Protein AF-A0A6I3FT80-F1 (afdb_monomer_lite)

Secondary structure (DSSP, 8-state):
--HHHHHHHTTT-S----------TT--HHHHHHHHHTT-TT------BPTTSPBP--

Radius of gyration: 16.25 Å; chains: 1; bounding box: 40×28×31 Å

Sequence (58 aa):
MLLEEFRIHALTNNVIPVFRKVLADGETPLGIYKKLAKNQPGTFLLESAEHGGLWSRY

pLDDT: mean 90.61, std 12.56, range [57.28, 98.25]

Foldseek 3Di:
DDPVVVVVCVVPDPDDDDDDDDDDVVDDLVRVCCVPVVVDPPDDGDWDDDPPRDTDPD

Structure (mmCIF, N/CA/C/O backbone):
data_AF-A0A6I3FT80-F1
#
_entry.id   AF-A0A6I3FT80-F1
#
loop_
_atom_site.group_PDB
_atom_site.id
_atom_site.type_symbol
_atom_site.label_atom_id
_atom_site.label_alt_id
_atom_site.label_comp_id
_atom_site.label_asym_id
_atom_site.label_entity_id
_atom_site.label_seq_id
_atom_site.pdbx_PDB_ins_code
_atom_site.Cartn_x
_atom_site.Cartn_y
_atom_site.Cartn_z
_atom_site.occupancy
_atom_site.B_iso_or_equiv
_atom_site.auth_seq_id
_atom_site.auth_comp_id
_atom_site.auth_asym_id
_atom_site.auth_atom_id
_atom_site.pdbx_PDB_model_num
ATOM 1 N N . MET A 1 1 ? -13.568 -1.063 -2.671 1.00 91.62 1 MET A N 1
ATOM 2 C CA . MET A 1 1 ? -14.395 -1.169 -1.462 1.00 91.62 1 MET A CA 1
ATOM 3 C C . MET A 1 1 ? -15.293 0.048 -1.391 1.00 91.62 1 MET A C 1
ATOM 5 O O . MET A 1 1 ? -14.786 1.164 -1.497 1.00 91.62 1 MET A O 1
ATOM 9 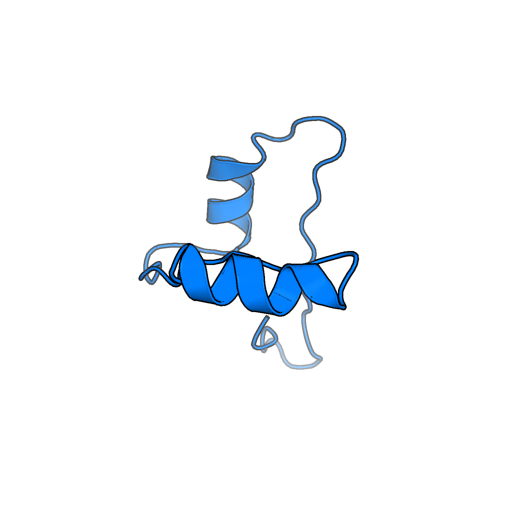N N . LEU A 1 2 ? -16.598 -0.170 -1.283 1.00 95.94 2 LEU A N 1
ATOM 10 C CA . LEU A 1 2 ? -17.580 0.882 -1.015 1.00 95.94 2 LEU A CA 1
ATOM 11 C C . LEU A 1 2 ? -17.652 1.168 0.495 1.00 95.94 2 LEU A C 1
ATOM 13 O O . LEU A 1 2 ? -17.262 0.337 1.312 1.00 95.94 2 LEU A O 1
ATOM 17 N N . LEU A 1 3 ? -18.160 2.343 0.881 1.00 97.19 3 LEU A N 1
ATOM 18 C CA . LEU A 1 3 ? -18.257 2.740 2.295 1.00 97.19 3 LEU A CA 1
ATOM 19 C C . LEU A 1 3 ? -19.102 1.761 3.126 1.00 97.19 3 LEU A C 1
ATOM 21 O O . LEU A 1 3 ? -18.801 1.512 4.291 1.00 97.19 3 LEU A O 1
ATOM 25 N N . GLU A 1 4 ? -20.154 1.211 2.531 1.00 97.81 4 GLU A N 1
ATOM 26 C CA . GLU A 1 4 ? -21.031 0.248 3.193 1.00 97.81 4 GLU A CA 1
ATOM 27 C C . GLU A 1 4 ? -20.308 -1.074 3.486 1.00 97.81 4 GLU A C 1
ATOM 29 O O . GLU A 1 4 ? -20.339 -1.547 4.619 1.00 97.81 4 GLU A O 1
ATOM 34 N N . GLU A 1 5 ? -19.541 -1.595 2.523 1.00 97.00 5 GLU A N 1
ATOM 35 C CA . GLU A 1 5 ? -18.699 -2.787 2.705 1.00 97.00 5 GLU A CA 1
ATOM 36 C C . GLU A 1 5 ? -17.673 -2.590 3.832 1.00 97.00 5 GLU A C 1
ATOM 38 O O . GLU A 1 5 ? -17.497 -3.464 4.681 1.00 97.00 5 GLU A O 1
ATOM 43 N N . PHE A 1 6 ? -17.031 -1.417 3.889 1.00 98.06 6 PHE A N 1
ATOM 44 C CA . PHE A 1 6 ? -16.102 -1.081 4.972 1.00 98.06 6 PHE A CA 1
ATOM 45 C C . PHE A 1 6 ? -16.783 -1.134 6.346 1.00 98.06 6 PHE A C 1
ATOM 47 O O . PHE A 1 6 ? -16.239 -1.715 7.285 1.00 98.06 6 PHE A O 1
ATOM 54 N N . ARG A 1 7 ? -17.984 -0.552 6.468 1.00 98.00 7 ARG A N 1
ATOM 55 C CA . ARG A 1 7 ? -18.736 -0.519 7.733 1.00 98.00 7 ARG A CA 1
ATOM 56 C C . ARG A 1 7 ? -19.114 -1.914 8.217 1.00 98.00 7 ARG A C 1
ATOM 58 O O . ARG A 1 7 ? -19.050 -2.154 9.417 1.00 98.00 7 ARG A O 1
ATOM 65 N N . ILE A 1 8 ? -19.448 -2.830 7.307 1.00 98.19 8 ILE A N 1
ATOM 66 C CA . ILE A 1 8 ? -19.704 -4.232 7.656 1.00 98.19 8 ILE A CA 1
ATOM 67 C C . ILE A 1 8 ? -18.443 -4.883 8.240 1.00 98.19 8 ILE A C 1
ATOM 69 O O . ILE A 1 8 ? -18.509 -5.498 9.302 1.00 98.19 8 ILE A O 1
ATOM 73 N N . HIS A 1 9 ? -17.277 -4.697 7.612 1.00 97.88 9 HIS A N 1
ATOM 74 C CA . HIS A 1 9 ? -16.017 -5.234 8.139 1.00 97.88 9 HIS A CA 1
ATOM 75 C C . HIS A 1 9 ? -15.619 -4.626 9.497 1.00 97.88 9 HIS A C 1
ATOM 77 O O . HIS A 1 9 ? -15.023 -5.325 10.320 1.00 97.88 9 HIS A O 1
ATOM 83 N N . ALA A 1 10 ? -15.973 -3.362 9.753 1.00 98.00 10 ALA A N 1
ATOM 84 C CA . ALA A 1 10 ? -15.670 -2.638 10.994 1.00 98.00 10 ALA A CA 1
ATOM 85 C C . ALA A 1 10 ? -16.387 -3.176 12.233 1.00 98.00 10 ALA A C 1
ATOM 87 O O . ALA A 1 10 ? -15.969 -2.876 13.347 1.00 98.00 10 ALA A O 1
ATOM 88 N N . LEU A 1 11 ? -17.416 -4.009 12.064 1.00 98.19 11 LEU A N 1
ATOM 89 C CA . LEU A 1 11 ? -18.113 -4.628 13.191 1.00 98.19 11 LEU A CA 1
ATOM 90 C C . LEU A 1 11 ? -17.259 -5.676 13.918 1.00 98.19 11 LEU A C 1
ATOM 92 O O . LEU A 1 11 ? -17.477 -5.917 15.101 1.00 98.19 11 LEU A O 1
ATOM 96 N N . THR A 1 12 ? -16.310 -6.312 13.224 1.00 98.19 12 THR A N 1
ATOM 97 C CA . THR A 1 12 ? -15.570 -7.465 13.768 1.00 98.19 12 THR A CA 1
ATOM 98 C C . THR A 1 12 ? -14.056 -7.379 13.604 1.00 98.19 12 THR A C 1
ATOM 100 O O . THR A 1 12 ? -13.350 -8.246 14.110 1.00 98.19 12 THR A O 1
ATOM 103 N N . ASN A 1 13 ? -13.536 -6.380 12.884 1.00 98.25 13 ASN A N 1
ATOM 104 C CA . ASN A 1 13 ? -12.108 -6.262 12.589 1.00 98.25 13 ASN A CA 1
ATOM 105 C C . ASN A 1 13 ? -11.554 -4.925 13.083 1.00 98.25 13 ASN A C 1
ATOM 107 O O . ASN A 1 13 ? -12.101 -3.869 12.781 1.00 98.25 13 ASN A O 1
ATOM 111 N N . ASN A 1 14 ? -10.406 -4.976 13.760 1.00 98.12 14 ASN A N 1
ATOM 112 C CA . ASN A 1 14 ? -9.692 -3.778 14.216 1.00 98.12 14 ASN A CA 1
ATOM 113 C C . ASN A 1 14 ? -8.861 -3.117 13.103 1.00 98.12 14 ASN A C 1
ATOM 115 O O . ASN A 1 14 ? -8.461 -1.964 13.231 1.00 98.12 14 ASN A O 1
ATOM 119 N N . VAL A 1 15 ? -8.575 -3.848 12.020 1.00 97.94 15 VAL A N 1
ATOM 120 C CA . VAL A 1 15 ? -7.774 -3.376 10.884 1.00 97.94 15 VAL A CA 1
ATOM 121 C C . VAL A 1 15 ? -8.442 -3.821 9.591 1.00 97.94 15 VAL A C 1
ATOM 123 O O . VAL A 1 15 ? -8.690 -5.009 9.396 1.00 97.94 15 VAL A O 1
ATOM 126 N N . ILE A 1 16 ? -8.737 -2.868 8.707 1.00 97.75 16 ILE A N 1
ATOM 127 C CA . ILE A 1 16 ? -9.445 -3.114 7.446 1.00 97.75 16 ILE A CA 1
ATOM 128 C C . ILE A 1 16 ? -8.695 -2.398 6.323 1.00 97.75 16 ILE A C 1
ATOM 130 O O . ILE A 1 16 ? -8.664 -1.165 6.307 1.00 97.75 16 ILE A O 1
ATOM 134 N N . PRO A 1 17 ? -8.082 -3.128 5.378 1.00 96.88 17 PRO A N 1
ATOM 135 C CA . PRO A 1 17 ? -7.367 -2.508 4.277 1.00 96.88 17 PRO A CA 1
ATOM 136 C C . PRO A 1 17 ? -8.352 -1.942 3.251 1.00 96.88 17 PRO A C 1
ATOM 138 O O . PRO A 1 17 ? -9.146 -2.667 2.650 1.00 96.88 17 PRO A O 1
ATOM 141 N N . VAL A 1 18 ? -8.248 -0.642 2.992 1.00 97.00 18 VAL A N 1
ATOM 142 C CA . VAL A 1 18 ? -8.940 0.017 1.881 1.00 97.00 18 VAL A CA 1
ATOM 143 C C . VAL A 1 18 ? -7.909 0.323 0.807 1.00 97.00 18 VAL A C 1
ATOM 145 O O . VAL A 1 18 ? -6.991 1.108 1.023 1.00 97.00 18 VAL A O 1
ATOM 148 N N . PHE A 1 19 ? -8.047 -0.305 -0.358 1.00 96.00 19 PHE A N 1
ATOM 149 C CA . PHE A 1 19 ? -7.093 -0.163 -1.455 1.00 96.00 19 PHE A CA 1
ATOM 150 C C . PHE A 1 19 ? -7.797 0.051 -2.797 1.00 96.00 19 PHE A C 1
ATOM 152 O O . PHE A 1 19 ? -8.987 -0.229 -2.971 1.00 96.00 19 PHE A O 1
ATOM 159 N N . ARG A 1 20 ? -7.024 0.528 -3.773 1.00 95.50 20 ARG A N 1
ATOM 160 C CA . ARG A 1 20 ? -7.399 0.612 -5.186 1.00 95.50 20 ARG A CA 1
ATOM 161 C C . ARG A 1 20 ? -6.260 0.036 -6.018 1.00 95.50 20 ARG A C 1
ATOM 163 O O . ARG A 1 20 ? -5.099 0.293 -5.723 1.00 95.50 20 ARG A O 1
ATOM 170 N N . LYS A 1 21 ? -6.600 -0.717 -7.065 1.00 95.06 21 LYS A N 1
ATOM 171 C CA . LYS A 1 21 ? -5.640 -1.140 -8.090 1.00 95.06 21 LYS A CA 1
ATOM 172 C C . LYS A 1 21 ? -5.583 -0.086 -9.190 1.00 95.06 21 LYS A C 1
ATOM 174 O O . LYS A 1 21 ? -6.624 0.420 -9.605 1.00 95.06 21 LYS A O 1
ATOM 179 N N . VAL A 1 22 ? -4.378 0.230 -9.638 1.00 94.69 22 VAL A N 1
ATOM 180 C CA . VAL A 1 22 ? -4.112 1.170 -10.731 1.00 94.69 22 VAL A CA 1
ATOM 181 C C . VAL A 1 22 ? -3.199 0.499 -11.751 1.00 94.69 22 VAL A C 1
ATOM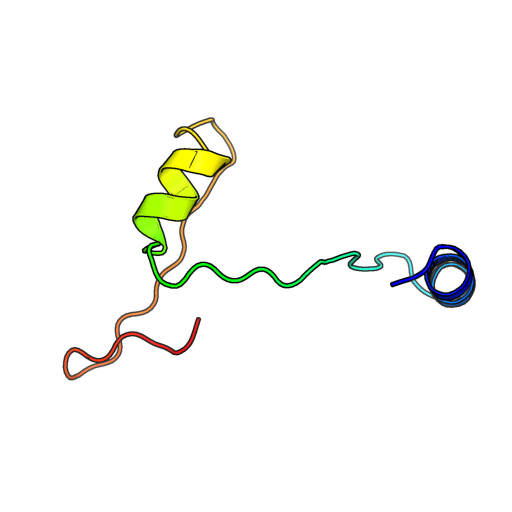 183 O O . VAL A 1 22 ? -2.463 -0.422 -11.399 1.00 94.69 22 VAL A O 1
ATOM 186 N N . LEU A 1 23 ? -3.261 0.944 -13.006 1.00 96.44 23 LEU A N 1
ATOM 187 C CA . LEU A 1 23 ? -2.276 0.569 -14.016 1.00 96.44 23 LEU A CA 1
ATOM 188 C C . LEU A 1 23 ? -1.000 1.390 -13.783 1.00 96.44 23 LEU A C 1
ATOM 190 O O . LEU A 1 23 ? -1.078 2.609 -13.637 1.00 96.44 23 LEU A O 1
ATOM 194 N N . ALA A 1 24 ? 0.143 0.713 -13.710 1.00 94.75 24 ALA A N 1
ATOM 195 C CA . ALA A 1 24 ? 1.456 1.302 -13.437 1.00 94.75 24 ALA A CA 1
ATOM 196 C C . ALA A 1 24 ? 2.556 0.569 -14.231 1.00 94.75 24 ALA A C 1
ATOM 198 O O . ALA A 1 24 ? 3.621 0.260 -13.713 1.00 94.75 24 ALA A O 1
ATOM 199 N N . ASP A 1 25 ?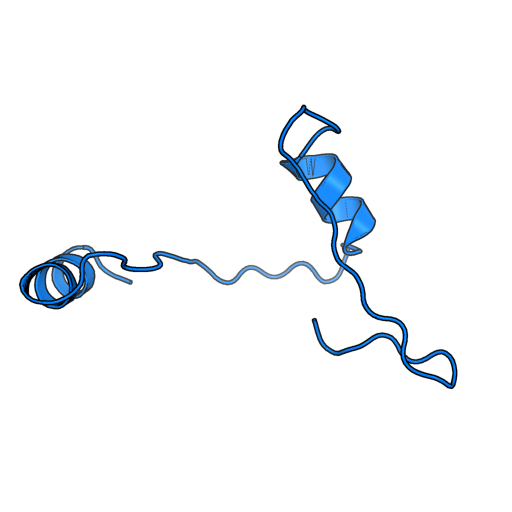 2.263 0.238 -15.485 1.00 94.81 25 ASP A N 1
ATOM 200 C CA . ASP A 1 25 ? 3.159 -0.460 -16.415 1.00 94.81 25 ASP A CA 1
ATOM 201 C C . ASP A 1 25 ? 4.455 0.310 -16.720 1.00 94.81 25 ASP A C 1
ATOM 203 O O . ASP A 1 25 ? 5.499 -0.298 -16.943 1.00 94.81 25 ASP A O 1
ATOM 207 N N . GLY A 1 26 ? 4.407 1.643 -16.685 1.00 95.69 26 GLY A N 1
ATOM 208 C CA . GLY A 1 26 ? 5.574 2.518 -16.836 1.00 95.69 26 GLY A CA 1
ATOM 209 C C . GLY A 1 26 ? 6.402 2.735 -15.564 1.00 95.69 26 GLY A C 1
ATOM 210 O O . GLY A 1 26 ? 7.280 3.598 -15.558 1.00 95.69 26 GLY A O 1
ATOM 211 N N . GLU A 1 27 ? 6.117 2.025 -14.472 1.00 95.75 27 GLU A N 1
ATOM 212 C CA . GLU A 1 27 ? 6.747 2.256 -13.173 1.00 95.75 27 GLU A CA 1
ATOM 213 C C . GLU A 1 27 ? 7.586 1.058 -12.723 1.00 95.75 27 GLU A C 1
ATOM 215 O O . GLU A 1 27 ? 7.201 -0.097 -12.884 1.00 95.75 27 GLU A O 1
ATOM 220 N N . THR A 1 28 ? 8.724 1.338 -12.089 1.00 94.56 28 THR A N 1
ATOM 221 C CA . THR A 1 28 ? 9.483 0.340 -11.320 1.00 94.56 28 THR A CA 1
ATOM 222 C C . THR A 1 28 ? 9.186 0.507 -9.829 1.00 94.56 28 THR A C 1
ATOM 224 O O . THR A 1 28 ? 8.789 1.607 -9.421 1.00 94.56 28 THR A O 1
ATOM 227 N N . PRO A 1 29 ? 9.419 -0.505 -8.971 1.00 93.69 29 PRO A N 1
ATOM 228 C CA . PRO A 1 29 ? 9.208 -0.338 -7.532 1.00 93.69 29 PRO A CA 1
ATOM 229 C C . PRO A 1 29 ? 10.040 0.817 -6.952 1.00 93.69 29 PRO A C 1
ATOM 231 O O . PRO A 1 29 ? 9.517 1.643 -6.201 1.00 93.69 29 PRO A O 1
ATOM 234 N N . LEU A 1 30 ? 11.294 0.981 -7.398 1.00 94.94 30 LEU A N 1
ATOM 235 C CA . LEU A 1 30 ? 12.117 2.145 -7.049 1.00 94.94 30 LEU A CA 1
ATOM 236 C C . LEU A 1 30 ? 11.520 3.476 -7.547 1.00 94.94 30 LEU A C 1
ATOM 238 O O . LEU A 1 30 ? 11.585 4.486 -6.841 1.00 94.94 30 LEU A O 1
ATOM 242 N N . GLY A 1 31 ? 10.949 3.503 -8.755 1.00 96.19 31 GLY A N 1
ATOM 243 C CA .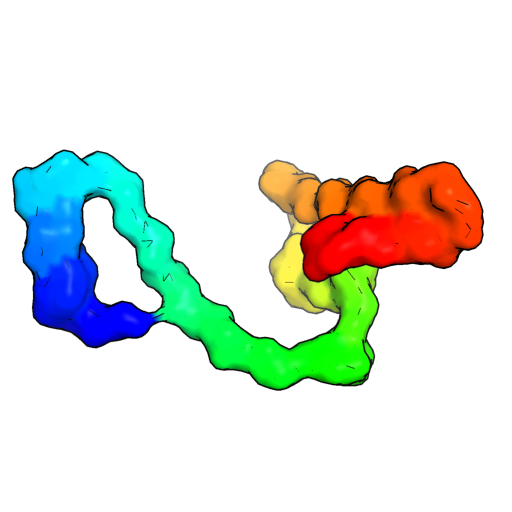 GLY A 1 31 ? 10.256 4.672 -9.306 1.00 96.19 31 GLY A CA 1
ATOM 244 C C . GLY A 1 31 ? 9.050 5.084 -8.457 1.00 96.19 31 GLY A C 1
ATOM 245 O O . GLY A 1 31 ? 8.925 6.256 -8.087 1.00 96.19 31 GLY A O 1
ATOM 246 N N . ILE A 1 32 ? 8.224 4.111 -8.063 1.00 96.50 32 ILE A N 1
ATOM 247 C CA . ILE A 1 32 ? 7.090 4.312 -7.152 1.00 96.50 32 ILE A CA 1
ATOM 248 C C . ILE A 1 32 ? 7.563 4.801 -5.786 1.00 96.50 32 ILE A C 1
ATOM 250 O O . ILE A 1 32 ? 7.030 5.790 -5.278 1.00 96.50 32 ILE A O 1
ATOM 254 N N . TYR A 1 33 ? 8.585 4.168 -5.206 1.00 97.19 33 TYR A N 1
ATOM 255 C CA . TYR A 1 33 ? 9.139 4.582 -3.920 1.00 97.19 33 TYR A CA 1
ATOM 256 C C . TYR A 1 33 ? 9.596 6.043 -3.962 1.00 97.19 33 TYR A C 1
ATOM 258 O O . TYR A 1 33 ? 9.192 6.843 -3.123 1.00 97.19 33 TYR A O 1
ATOM 266 N N . LYS A 1 34 ? 10.349 6.453 -4.988 1.00 97.00 34 LYS A N 1
ATOM 267 C CA . LYS A 1 34 ? 10.774 7.856 -5.130 1.00 97.00 34 LYS A CA 1
ATOM 268 C C . LYS A 1 34 ? 9.590 8.825 -5.209 1.00 97.00 34 LYS A C 1
ATOM 270 O O . LYS A 1 34 ? 9.643 9.888 -4.590 1.00 97.00 34 LYS A O 1
ATOM 275 N N . LYS A 1 35 ? 8.526 8.466 -5.937 1.00 96.56 35 LYS A N 1
ATOM 276 C CA . LYS A 1 35 ? 7.319 9.296 -6.100 1.00 96.56 35 LYS A CA 1
ATOM 277 C C . LYS A 1 35 ? 6.507 9.425 -4.809 1.00 96.56 35 LYS A C 1
ATOM 279 O O . LYS A 1 35 ? 6.070 10.529 -4.481 1.00 96.56 35 LYS A O 1
ATOM 284 N N . LEU A 1 36 ? 6.311 8.322 -4.087 1.00 96.75 36 LEU A N 1
ATOM 285 C CA . LEU A 1 36 ? 5.459 8.271 -2.895 1.00 96.75 36 LEU A CA 1
ATOM 286 C C . LEU A 1 36 ? 6.215 8.619 -1.611 1.00 96.75 36 LEU A C 1
ATOM 288 O O . LEU A 1 36 ? 5.772 9.475 -0.850 1.00 96.75 36 LEU A O 1
ATOM 292 N N . ALA A 1 37 ? 7.352 7.968 -1.377 1.00 97.50 37 ALA A N 1
ATOM 293 C CA . ALA A 1 37 ? 8.093 8.055 -0.125 1.00 97.50 37 ALA A CA 1
ATOM 294 C C . ALA A 1 37 ? 8.987 9.295 -0.039 1.00 97.50 37 ALA A C 1
ATOM 296 O O . ALA A 1 37 ? 9.239 9.793 1.056 1.00 97.50 37 ALA A O 1
ATOM 297 N N . LYS A 1 38 ? 9.485 9.801 -1.180 1.00 97.12 38 LYS A N 1
ATOM 298 C CA . LYS A 1 38 ? 10.369 10.982 -1.260 1.00 97.12 38 LYS A CA 1
ATOM 299 C C . LYS A 1 38 ? 11.566 10.929 -0.291 1.00 97.12 38 LYS A C 1
ATOM 301 O O . LYS A 1 38 ? 12.033 11.969 0.164 1.00 97.12 38 LYS A O 1
ATOM 306 N N . ASN A 1 39 ? 12.048 9.725 0.032 1.00 94.50 39 ASN A N 1
ATOM 307 C CA . ASN A 1 39 ? 13.093 9.464 1.032 1.00 94.50 39 ASN A CA 1
ATOM 308 C C . ASN A 1 39 ? 12.804 10.050 2.429 1.00 94.50 39 ASN A C 1
ATOM 310 O O . ASN A 1 39 ? 13.734 10.385 3.163 1.00 94.50 39 ASN A O 1
ATOM 314 N N . GLN A 1 40 ? 11.534 10.211 2.801 1.00 98.12 40 GLN A N 1
ATOM 315 C CA . GLN A 1 40 ? 11.185 10.722 4.123 1.00 98.12 40 GLN A CA 1
ATOM 316 C C . GLN A 1 40 ? 11.457 9.675 5.216 1.00 98.12 40 GLN A C 1
ATOM 318 O O . GLN A 1 40 ? 11.318 8.472 4.964 1.00 98.12 40 GLN A O 1
ATOM 323 N N . PRO A 1 41 ? 11.818 10.106 6.440 1.00 98.25 41 PRO A N 1
ATOM 324 C CA . PRO A 1 41 ? 11.979 9.198 7.571 1.00 98.25 41 PRO A CA 1
ATOM 325 C C . PRO A 1 41 ? 10.736 8.325 7.793 1.00 98.25 41 PRO A C 1
ATOM 327 O O . PRO A 1 41 ? 9.609 8.798 7.664 1.00 98.25 41 PRO A O 1
ATOM 330 N N . GLY A 1 42 ? 10.943 7.052 8.142 1.00 97.56 42 GLY A N 1
ATOM 331 C CA . GLY A 1 42 ? 9.854 6.095 8.383 1.00 97.56 42 GLY A CA 1
ATOM 332 C C . GLY A 1 42 ? 9.285 5.428 7.126 1.00 97.56 42 GLY A C 1
ATOM 333 O O . GLY A 1 42 ? 8.334 4.658 7.228 1.00 97.56 42 GLY A O 1
ATOM 334 N N . THR A 1 43 ? 9.865 5.687 5.952 1.00 98.25 43 THR A N 1
ATOM 335 C CA . THR A 1 43 ? 9.520 4.993 4.703 1.00 98.25 43 THR A CA 1
ATOM 336 C C . THR A 1 43 ? 10.514 3.872 4.396 1.00 98.25 43 THR A C 1
ATOM 338 O O . THR A 1 43 ? 11.658 3.904 4.850 1.00 98.25 43 THR A O 1
ATOM 341 N N . PHE A 1 44 ? 10.077 2.857 3.649 1.00 97.00 44 PHE A N 1
ATOM 342 C CA . PHE A 1 44 ? 10.910 1.714 3.273 1.00 97.00 44 PHE A CA 1
ATOM 343 C C . PHE A 1 44 ? 10.548 1.183 1.880 1.00 97.00 44 PHE A C 1
ATOM 345 O O . PHE A 1 44 ? 9.410 1.320 1.429 1.00 97.00 44 PHE A O 1
ATOM 352 N N . LEU A 1 45 ? 11.528 0.568 1.216 1.00 95.50 45 LEU A N 1
ATOM 353 C CA . LEU A 1 45 ? 11.374 -0.210 -0.013 1.00 95.50 45 LEU A CA 1
ATOM 354 C C . LEU A 1 45 ? 11.882 -1.622 0.273 1.00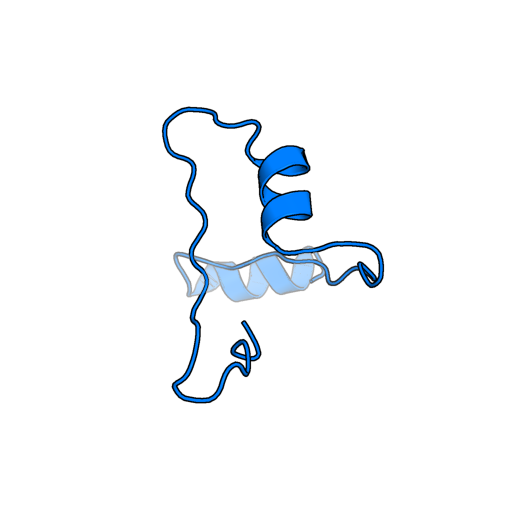 95.50 45 LEU A C 1
ATOM 356 O O . LEU A 1 45 ? 13.012 -1.787 0.730 1.00 95.50 45 LEU A O 1
ATOM 360 N N . LEU A 1 46 ? 11.039 -2.621 0.026 1.00 93.69 46 LEU A N 1
ATOM 361 C CA . LEU A 1 46 ? 11.391 -4.032 0.130 1.00 93.69 46 LEU A CA 1
ATOM 362 C C . LEU A 1 46 ? 11.234 -4.634 -1.263 1.00 93.69 46 LEU A C 1
ATOM 364 O O . LEU A 1 46 ? 10.138 -4.604 -1.809 1.00 93.69 46 LEU A O 1
ATOM 368 N N . GLU A 1 47 ? 12.319 -5.158 -1.824 1.00 89.19 47 GLU A N 1
ATOM 369 C CA . GLU A 1 47 ? 12.313 -5.896 -3.087 1.00 89.19 47 GLU A CA 1
ATOM 370 C C . GLU A 1 47 ? 13.035 -7.229 -2.874 1.00 89.19 47 GLU A C 1
ATOM 372 O O . GLU A 1 47 ? 14.005 -7.303 -2.116 1.00 89.19 47 GLU A O 1
ATOM 377 N N . SER A 1 48 ? 12.560 -8.289 -3.528 1.00 85.00 48 SER A N 1
ATOM 378 C CA . SER A 1 48 ? 13.167 -9.622 -3.454 1.00 85.00 48 SER A CA 1
ATOM 379 C C . SER A 1 48 ? 13.724 -10.031 -4.814 1.00 85.00 48 SER A C 1
ATOM 381 O O . SER A 1 48 ? 12.987 -10.119 -5.798 1.00 85.00 48 SER A O 1
ATOM 383 N N . ALA A 1 49 ? 15.024 -10.319 -4.854 1.00 75.38 49 ALA A N 1
ATOM 384 C CA . ALA A 1 49 ? 15.671 -10.953 -5.995 1.00 75.38 49 ALA A CA 1
ATOM 385 C C . ALA A 1 49 ? 15.795 -12.456 -5.722 1.00 75.38 49 ALA A C 1
ATOM 387 O O . ALA A 1 49 ? 16.432 -12.858 -4.747 1.00 75.38 49 ALA A O 1
ATOM 388 N N . GLU A 1 50 ? 15.194 -13.293 -6.567 1.00 69.25 50 GLU A N 1
ATOM 389 C CA . GLU A 1 50 ? 15.405 -14.737 -6.485 1.00 69.25 50 GLU A CA 1
ATOM 390 C C . GLU A 1 50 ? 16.705 -15.138 -7.203 1.00 69.25 50 GLU A C 1
ATOM 392 O O . GLU A 1 50 ? 17.181 -14.463 -8.126 1.00 69.25 50 GLU A O 1
ATOM 397 N N . HIS A 1 51 ? 17.309 -16.254 -6.774 1.00 57.28 51 HIS A N 1
ATOM 398 C CA . HIS A 1 51 ? 18.475 -16.831 -7.449 1.00 57.28 51 HIS A CA 1
ATOM 399 C C . HIS A 1 51 ? 18.131 -17.104 -8.923 1.00 57.28 51 HIS A C 1
ATOM 401 O O . HIS A 1 51 ? 17.227 -17.881 -9.216 1.00 57.28 51 HIS A O 1
ATOM 407 N N . GLY A 1 52 ? 18.861 -16.473 -9.848 1.00 64.19 52 GLY A N 1
ATOM 408 C CA . GLY A 1 52 ? 18.642 -16.608 -11.296 1.00 64.19 52 GLY A CA 1
ATOM 409 C C . GLY A 1 52 ? 18.249 -15.319 -12.026 1.00 64.19 52 GLY A C 1
ATOM 410 O O . GLY A 1 52 ? 18.024 -15.364 -13.230 1.00 64.19 52 GLY A O 1
ATOM 411 N N . GLY A 1 53 ? 18.194 -14.171 -11.339 1.00 59.97 53 GLY A N 1
ATOM 412 C CA . GLY A 1 53 ? 17.957 -12.864 -11.976 1.00 59.97 53 GLY A CA 1
ATOM 413 C C . GLY A 1 53 ? 16.485 -12.560 -12.266 1.00 59.97 53 GLY A C 1
ATOM 414 O O . GLY A 1 53 ? 16.178 -11.574 -12.935 1.00 59.97 53 GLY A O 1
ATOM 415 N N . LEU A 1 54 ? 15.577 -13.390 -11.751 1.00 58.09 54 LEU A N 1
ATOM 416 C CA . LEU A 1 54 ? 14.143 -13.143 -11.777 1.00 58.09 54 LEU A CA 1
ATOM 417 C C . LEU A 1 54 ? 13.751 -12.373 -10.512 1.00 58.09 54 LEU A C 1
ATOM 419 O O . LEU A 1 54 ? 14.066 -12.772 -9.390 1.00 58.09 54 LEU A O 1
ATOM 423 N N . TRP A 1 55 ? 13.079 -11.244 -10.709 1.00 62.66 55 TRP A N 1
ATOM 424 C CA . TRP A 1 55 ? 12.454 -10.498 -9.622 1.00 62.66 55 TRP A CA 1
ATOM 425 C C . TRP A 1 55 ? 11.155 -11.198 -9.234 1.00 62.66 55 TRP A C 1
ATOM 427 O O . TRP A 1 55 ? 10.426 -11.695 -10.100 1.00 62.66 55 TRP A O 1
ATOM 437 N N . SER A 1 56 ? 10.881 -11.259 -7.932 1.00 65.69 56 SER A N 1
ATOM 438 C CA . SER A 1 56 ? 9.647 -11.850 -7.418 1.00 65.69 56 SER A CA 1
ATOM 439 C C . SER A 1 56 ? 8.413 -11.076 -7.917 1.00 65.69 56 SER A C 1
ATOM 441 O O . SER A 1 56 ? 8.513 -9.931 -8.359 1.00 65.69 56 SER A O 1
ATOM 443 N N . ARG A 1 57 ? 7.223 -11.695 -7.865 1.00 67.00 57 ARG A N 1
ATOM 444 C CA . ARG A 1 57 ? 5.962 -11.047 -8.294 1.00 67.00 57 ARG A CA 1
ATOM 445 C C . ARG A 1 57 ? 5.583 -9.815 -7.459 1.00 67.00 57 ARG A C 1
ATOM 447 O O . ARG A 1 57 ? 4.680 -9.089 -7.879 1.00 67.00 57 ARG A O 1
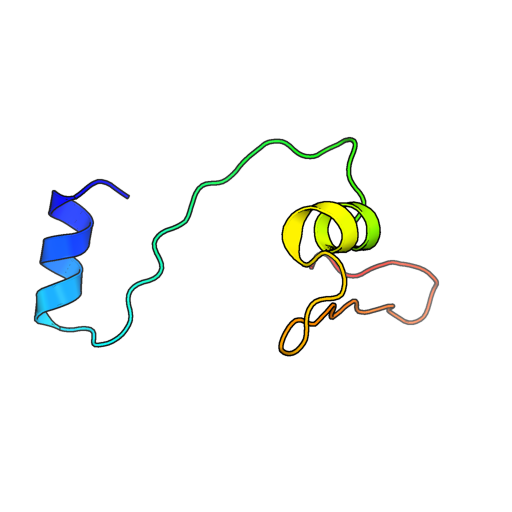ATOM 454 N N . TYR A 1 58 ? 6.223 -9.629 -6.304 1.00 60.22 58 TYR A N 1
ATOM 455 C CA . TYR A 1 58 ? 5.988 -8.545 -5.356 1.00 60.22 58 TYR A CA 1
ATOM 456 C C . TYR A 1 58 ? 7.298 -7.887 -4.927 1.00 60.22 58 TYR A C 1
ATOM 458 O O . TYR A 1 58 ? 8.312 -8.615 -4.779 1.00 60.22 58 TYR A O 1
#